Protein AF-A0A958YU64-F1 (afdb_monomer)

Structure (mmCIF, N/CA/C/O backbone):
data_AF-A0A958YU64-F1
#
_entry.id   AF-A0A958YU64-F1
#
loop_
_atom_site.group_PDB
_atom_site.id
_atom_site.type_symbol
_atom_site.label_atom_id
_atom_site.label_alt_id
_atom_site.label_comp_id
_atom_site.label_asym_id
_atom_site.label_entity_id
_atom_site.label_seq_id
_atom_site.pdbx_PDB_ins_code
_atom_site.Cartn_x
_atom_site.Cartn_y
_atom_site.Cartn_z
_atom_site.occupancy
_atom_site.B_iso_or_equiv
_atom_site.auth_seq_id
_atom_site.auth_comp_id
_atom_site.auth_asym_id
_atom_site.auth_atom_id
_atom_site.pdbx_PDB_model_num
ATOM 1 N N . MET A 1 1 ? 15.367 1.967 -14.141 1.00 78.69 1 MET A N 1
ATOM 2 C CA . MET A 1 1 ? 14.964 3.002 -13.150 1.00 78.69 1 MET A CA 1
ATOM 3 C C . MET A 1 1 ? 13.471 3.347 -13.157 1.00 78.69 1 MET A C 1
ATOM 5 O O . MET A 1 1 ? 12.940 3.569 -12.077 1.00 78.69 1 MET A O 1
ATOM 9 N N . GLU A 1 2 ? 12.777 3.391 -14.302 1.00 89.25 2 GLU A N 1
ATOM 10 C CA . GLU A 1 2 ? 11.347 3.774 -14.354 1.00 89.25 2 GL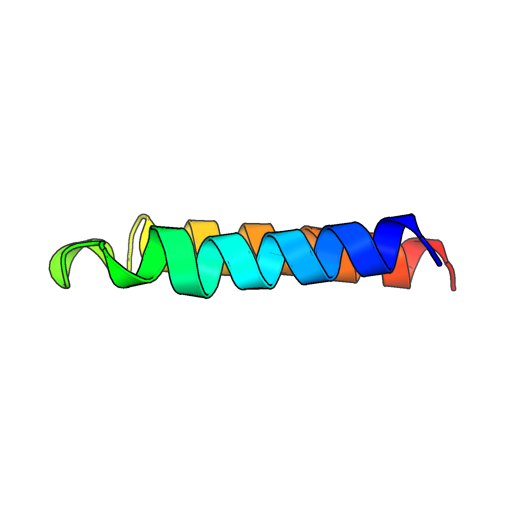U A CA 1
ATOM 11 C C . GLU A 1 2 ? 10.431 2.900 -13.475 1.00 89.25 2 GLU A C 1
ATOM 13 O O . GLU A 1 2 ? 9.616 3.431 -12.724 1.00 89.25 2 GLU A O 1
ATOM 18 N N . CYS A 1 3 ? 10.636 1.577 -13.446 1.00 90.88 3 CYS A N 1
ATOM 19 C CA . CYS A 1 3 ? 9.860 0.678 -12.578 1.00 90.88 3 CYS A CA 1
ATOM 20 C C . CYS A 1 3 ? 10.011 1.001 -11.081 1.00 90.88 3 CYS A C 1
ATOM 22 O O . CYS A 1 3 ? 9.041 0.947 -10.330 1.00 90.88 3 CYS A O 1
ATOM 24 N N . TRP A 1 4 ? 11.213 1.385 -10.640 1.00 92.69 4 TRP A N 1
ATOM 25 C CA . TRP A 1 4 ? 11.459 1.762 -9.244 1.00 92.69 4 TRP A CA 1
ATOM 26 C C . TRP A 1 4 ? 10.780 3.090 -8.878 1.00 92.69 4 TRP A C 1
ATOM 28 O O . TRP A 1 4 ? 10.240 3.237 -7.777 1.00 92.69 4 TRP A O 1
ATOM 38 N N . LYS A 1 5 ? 10.750 4.052 -9.814 1.00 94.62 5 LYS A N 1
ATOM 39 C CA . LYS A 1 5 ? 10.010 5.313 -9.643 1.00 94.62 5 LYS A CA 1
ATOM 40 C C . LYS A 1 5 ? 8.514 5.036 -9.482 1.00 94.62 5 LYS A C 1
ATOM 42 O O . LYS A 1 5 ? 7.933 5.475 -8.491 1.00 94.62 5 LYS A O 1
ATOM 47 N N . ALA A 1 6 ? 7.935 4.223 -10.367 1.00 96.19 6 ALA A N 1
ATOM 48 C CA . ALA A 1 6 ? 6.532 3.817 -10.289 1.00 96.19 6 ALA A CA 1
ATOM 49 C C . ALA A 1 6 ? 6.207 3.085 -8.971 1.00 96.19 6 ALA A C 1
ATOM 51 O O . ALA A 1 6 ? 5.214 3.392 -8.312 1.00 96.19 6 ALA A O 1
ATOM 52 N N . ALA A 1 7 ? 7.076 2.176 -8.515 1.00 96.00 7 ALA A N 1
ATOM 53 C CA . ALA A 1 7 ? 6.911 1.501 -7.224 1.00 96.00 7 ALA A CA 1
ATOM 54 C C . ALA A 1 7 ? 6.978 2.475 -6.032 1.00 96.00 7 ALA A C 1
ATOM 56 O O . ALA A 1 7 ? 6.224 2.357 -5.063 1.00 96.00 7 ALA A O 1
ATOM 57 N N . THR A 1 8 ? 7.841 3.489 -6.108 1.00 95.25 8 THR A N 1
ATOM 58 C CA . THR A 1 8 ? 7.939 4.535 -5.081 1.00 95.25 8 THR A CA 1
ATOM 59 C C . THR A 1 8 ? 6.681 5.404 -5.0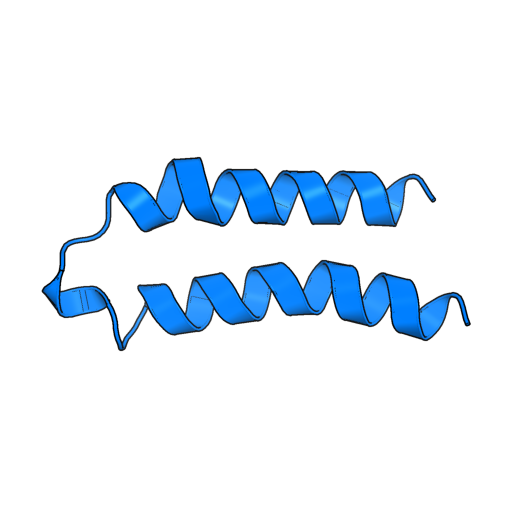32 1.00 95.25 8 THR A C 1
ATOM 61 O O . THR A 1 8 ? 6.227 5.777 -3.943 1.00 95.25 8 THR A O 1
ATOM 64 N N . GLU A 1 9 ? 6.097 5.721 -6.186 1.00 97.06 9 GLU A N 1
ATOM 65 C CA . GLU A 1 9 ? 4.817 6.426 -6.281 1.00 97.06 9 GLU A CA 1
ATOM 66 C C . GLU A 1 9 ? 3.670 5.585 -5.725 1.00 97.06 9 GLU A C 1
ATOM 68 O O . GLU A 1 9 ? 2.913 6.083 -4.888 1.00 97.06 9 GLU A O 1
ATOM 73 N N . LEU A 1 10 ? 3.612 4.295 -6.068 1.00 96.56 10 LEU A N 1
ATOM 74 C CA . LEU A 1 10 ? 2.655 3.344 -5.502 1.00 96.56 10 LEU A CA 1
ATOM 75 C C . LEU A 1 10 ? 2.729 3.327 -3.970 1.00 96.56 10 LEU A C 1
ATOM 77 O O . LEU A 1 10 ? 1.710 3.480 -3.296 1.00 96.56 10 LEU A O 1
ATOM 81 N N . ARG A 1 11 ? 3.933 3.229 -3.395 1.00 96.06 11 ARG A N 1
ATOM 82 C CA . ARG A 1 11 ? 4.140 3.279 -1.939 1.00 96.06 11 ARG A CA 1
ATOM 83 C C . ARG A 1 11 ? 3.579 4.562 -1.318 1.00 96.06 11 ARG A C 1
ATOM 85 O O . ARG A 1 11 ? 2.969 4.525 -0.246 1.00 96.06 11 ARG A O 1
ATOM 92 N N . ARG A 1 12 ? 3.796 5.714 -1.962 1.00 96.69 12 ARG A N 1
ATOM 93 C CA . ARG A 1 12 ? 3.283 7.014 -1.491 1.00 96.69 12 ARG A CA 1
ATOM 94 C C . ARG A 1 12 ? 1.762 7.072 -1.575 1.00 96.69 12 ARG A C 1
ATOM 96 O O . ARG A 1 12 ? 1.136 7.519 -0.614 1.00 96.69 12 ARG A O 1
ATOM 103 N N . TYR A 1 13 ? 1.187 6.594 -2.674 1.00 97.81 13 TYR A N 1
ATOM 104 C CA . TYR A 1 13 ? -0.256 6.517 -2.870 1.00 97.81 13 TYR A CA 1
ATOM 105 C C . TYR A 1 13 ? -0.917 5.619 -1.822 1.00 97.81 13 TYR A C 1
ATOM 107 O O . TYR A 1 13 ? -1.842 6.057 -1.145 1.00 97.81 13 TYR A O 1
ATOM 115 N N . VAL A 1 14 ? -0.387 4.415 -1.592 1.00 97.06 14 VAL A N 1
ATOM 116 C CA . VAL A 1 14 ? -0.896 3.505 -0.557 1.00 97.06 14 VAL A CA 1
ATOM 117 C C . VAL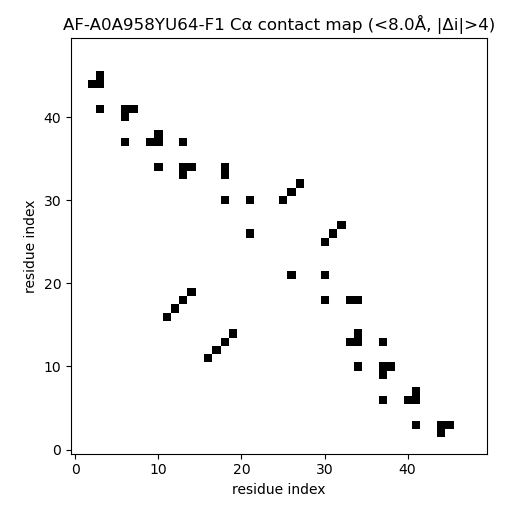 A 1 14 ? -0.834 4.171 0.817 1.00 97.06 14 VAL A C 1
ATOM 119 O O . VAL A 1 14 ? -1.837 4.231 1.526 1.00 97.06 14 VAL A O 1
ATOM 122 N N . SER A 1 15 ? 0.314 4.746 1.189 1.00 94.94 15 SER A N 1
ATOM 123 C CA . SER A 1 15 ? 0.478 5.329 2.523 1.00 94.94 15 SER A CA 1
ATOM 124 C C . SER A 1 15 ? -0.376 6.573 2.768 1.00 94.94 15 SER A C 1
ATOM 126 O O . SER A 1 15 ? -0.832 6.756 3.895 1.00 94.94 15 SER A O 1
ATOM 128 N N . LYS A 1 16 ? -0.536 7.458 1.777 1.00 95.62 16 LYS A N 1
ATOM 129 C CA . LYS A 1 16 ? -1.218 8.753 1.954 1.00 95.62 16 LYS A CA 1
ATOM 130 C C . LYS A 1 16 ? -2.664 8.758 1.466 1.00 95.62 16 LYS A C 1
ATOM 132 O O . LYS A 1 16 ? -3.467 9.507 2.008 1.00 95.62 16 LYS A O 1
ATOM 137 N N . GLY A 1 17 ? -2.984 7.971 0.444 1.00 96.69 17 GLY A N 1
ATOM 138 C CA . GLY A 1 17 ? -4.291 7.946 -0.214 1.00 96.69 17 GLY A CA 1
ATOM 139 C C . GLY A 1 17 ? -5.227 6.843 0.279 1.00 96.69 17 GLY A C 1
ATOM 140 O O . GLY A 1 17 ? -6.444 7.012 0.173 1.00 96.69 17 GLY A O 1
ATOM 141 N N . ILE A 1 18 ? -4.677 5.749 0.821 1.00 96.00 18 ILE A N 1
ATOM 142 C CA . ILE A 1 18 ? -5.448 4.598 1.316 1.00 96.00 18 ILE A CA 1
ATOM 143 C C . ILE A 1 18 ? -5.331 4.489 2.837 1.00 96.00 18 ILE A C 1
ATOM 145 O O . ILE A 1 18 ? -6.323 4.656 3.539 1.00 96.00 18 ILE A O 1
ATOM 149 N N . LEU A 1 19 ? -4.120 4.265 3.357 1.00 96.00 19 LEU A N 1
ATOM 150 C CA . LEU A 1 19 ? -3.915 3.932 4.773 1.00 96.00 19 LEU A CA 1
ATOM 151 C C . LEU A 1 19 ? -4.314 5.046 5.746 1.00 96.00 19 LEU A C 1
ATOM 153 O O . LEU A 1 19 ? -4.634 4.767 6.894 1.00 96.00 19 LEU A O 1
ATOM 157 N N . SER A 1 20 ? -4.305 6.300 5.299 1.00 94.00 20 SER A N 1
ATOM 158 C CA . SER A 1 20 ? -4.758 7.452 6.088 1.00 94.00 20 SER A CA 1
ATOM 159 C C . SER A 1 20 ? -6.264 7.452 6.368 1.00 94.00 20 SER A C 1
ATOM 161 O O . SER A 1 20 ? -6.706 8.163 7.264 1.00 94.00 20 SER A O 1
ATOM 163 N N . LYS A 1 21 ? -7.046 6.679 5.607 1.00 95.44 21 LYS A N 1
ATOM 164 C CA . LYS A 1 21 ? -8.510 6.600 5.709 1.00 95.44 21 LYS A CA 1
ATOM 165 C C . LYS A 1 21 ? -8.984 5.413 6.542 1.00 95.44 21 LYS A C 1
ATOM 167 O O . LYS A 1 21 ? -10.184 5.259 6.742 1.00 95.44 21 LYS A O 1
ATOM 172 N N . PHE A 1 22 ? -8.071 4.540 6.959 1.00 94.88 22 PHE A N 1
ATOM 173 C CA . PHE A 1 22 ? -8.436 3.346 7.707 1.00 94.88 22 PHE A CA 1
ATOM 174 C C . PHE A 1 22 ? -8.740 3.693 9.164 1.00 94.88 22 P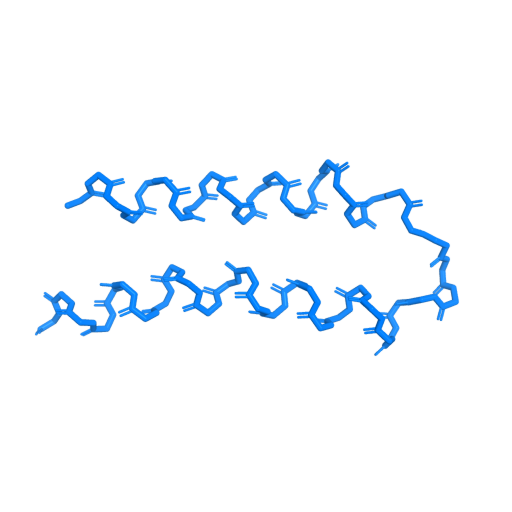HE A C 1
ATOM 176 O O . PHE A 1 22 ? -8.098 4.586 9.726 1.00 94.88 22 PHE A O 1
ATOM 183 N N . PRO A 1 23 ? -9.700 2.987 9.788 1.00 95.31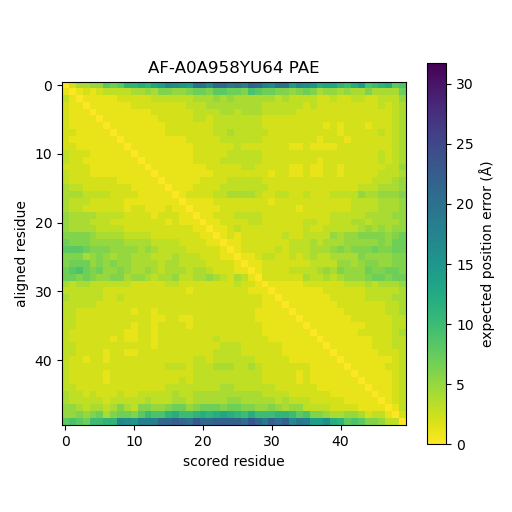 23 PRO A N 1
ATOM 184 C CA . PRO A 1 23 ? -9.966 3.161 11.203 1.00 95.31 23 PRO A CA 1
ATOM 185 C C . PRO A 1 23 ? -8.741 2.734 12.035 1.00 95.31 23 PRO A C 1
ATOM 187 O O . PRO A 1 23 ? -7.978 1.857 11.613 1.00 95.31 23 PRO A O 1
ATOM 190 N N . PRO A 1 24 ? -8.536 3.320 13.228 1.00 92.19 24 PRO A N 1
ATOM 191 C CA . PRO A 1 24 ? -7.405 2.989 14.095 1.00 92.19 24 PRO A CA 1
ATOM 192 C C . PRO A 1 24 ? -7.335 1.506 14.483 1.00 92.19 24 PRO A C 1
ATOM 194 O O . PRO A 1 24 ? -6.237 0.982 14.669 1.00 92.19 24 PRO A O 1
ATOM 197 N N . ASP A 1 25 ? -8.477 0.825 14.566 1.00 94.31 25 ASP A N 1
ATOM 198 C CA . ASP A 1 25 ? -8.578 -0.596 14.918 1.00 94.31 25 ASP A CA 1
ATOM 199 C C . ASP A 1 25 ? -7.890 -1.512 13.886 1.00 94.31 25 ASP A C 1
ATOM 201 O O . ASP A 1 25 ? -7.322 -2.545 14.233 1.00 94.31 25 ASP A O 1
ATOM 205 N N . GLU A 1 26 ? -7.812 -1.080 12.622 1.00 92.50 26 GLU A N 1
ATOM 206 C CA . GLU A 1 26 ? -7.133 -1.797 11.532 1.00 92.50 26 GLU A CA 1
ATOM 207 C C . GLU A 1 26 ? -5.613 -1.573 11.510 1.00 92.50 26 GLU A C 1
ATOM 209 O O . GLU A 1 26 ? -4.908 -2.055 10.613 1.00 92.50 26 GLU A O 1
ATOM 214 N N . LYS A 1 27 ? -5.065 -0.814 12.469 1.00 87.75 27 LYS A N 1
ATOM 215 C CA . LYS A 1 27 ? -3.648 -0.417 12.488 1.00 87.75 27 LYS A CA 1
ATOM 216 C C . LYS A 1 27 ? -2.701 -1.614 12.450 1.00 87.75 27 LYS A C 1
ATOM 218 O O . LYS A 1 27 ? -1.686 -1.555 11.756 1.00 87.75 27 LYS A O 1
ATOM 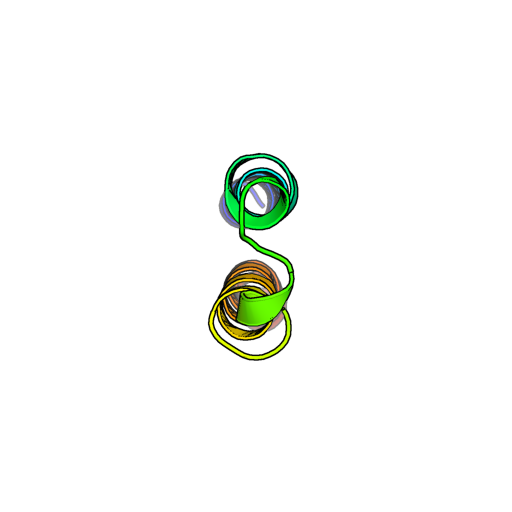223 N N . PHE A 1 28 ? -3.010 -2.675 13.193 1.00 89.94 28 PHE A N 1
ATOM 224 C CA . PHE A 1 28 ? -2.161 -3.869 13.285 1.00 89.94 28 PHE A CA 1
ATOM 225 C C . PHE A 1 28 ? -2.568 -4.984 12.319 1.00 89.94 28 PHE A C 1
ATOM 227 O O . PHE A 1 28 ? -1.746 -5.854 12.037 1.00 89.94 28 PHE A O 1
ATOM 234 N N . ALA A 1 29 ? -3.786 -4.923 11.783 1.00 92.94 29 ALA A N 1
ATOM 235 C CA . ALA A 1 29 ? -4.290 -5.838 10.773 1.00 92.94 29 ALA A CA 1
ATOM 236 C C . ALA A 1 29 ? -3.976 -5.297 9.369 1.00 92.94 29 ALA A C 1
ATOM 238 O O . ALA A 1 29 ? -2.812 -5.308 8.940 1.00 92.94 29 ALA A O 1
ATOM 239 N N . LEU A 1 30 ? -4.980 -4.789 8.651 1.00 93.31 30 LEU A N 1
ATOM 240 C CA . LEU A 1 30 ? -4.845 -4.473 7.234 1.00 93.31 30 LEU A CA 1
ATOM 241 C C . LEU A 1 30 ? -3.844 -3.338 6.977 1.00 93.31 30 LEU A C 1
ATOM 243 O O . LEU A 1 30 ? -3.076 -3.401 6.016 1.00 93.31 30 LEU A O 1
ATOM 247 N N . THR A 1 31 ? -3.773 -2.337 7.860 1.00 95.94 31 THR A N 1
ATOM 248 C CA . THR A 1 31 ? -2.876 -1.180 7.690 1.00 95.94 31 THR A CA 1
ATOM 249 C C . THR A 1 31 ? -1.407 -1.591 7.652 1.00 95.94 31 THR A C 1
ATOM 251 O O . THR A 1 31 ? -0.643 -1.133 6.796 1.00 95.94 31 THR A O 1
ATOM 254 N N . ASN A 1 32 ? -0.989 -2.447 8.588 1.00 94.25 32 ASN A N 1
ATOM 255 C CA . ASN A 1 32 ? 0.404 -2.867 8.696 1.00 94.25 32 ASN A CA 1
ATOM 256 C C . ASN A 1 32 ? 0.790 -3.794 7.539 1.00 94.25 32 ASN A C 1
ATOM 258 O O . ASN A 1 32 ? 1.859 -3.625 6.947 1.00 94.25 32 ASN A O 1
ATOM 262 N N . GLN A 1 33 ? -0.101 -4.721 7.171 1.00 95.62 33 GLN A N 1
ATOM 263 C CA . GLN A 1 33 ? 0.111 -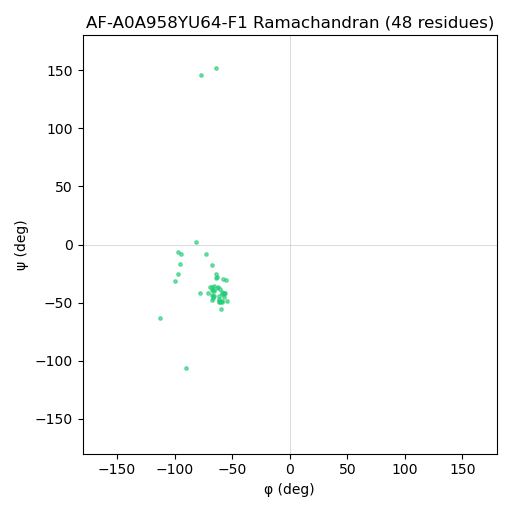5.598 6.023 1.00 95.62 33 GLN A CA 1
ATOM 264 C C . GLN A 1 33 ? 0.275 -4.785 4.737 1.00 95.62 33 GLN A C 1
ATOM 266 O O . GLN A 1 33 ? 1.336 -4.851 4.122 1.00 95.62 33 GLN A O 1
ATOM 271 N N . LEU A 1 34 ? -0.688 -3.923 4.388 1.00 96.62 34 LEU A N 1
ATOM 272 C CA . LEU A 1 34 ? -0.634 -3.130 3.153 1.00 96.62 34 LEU A CA 1
ATOM 273 C C . LEU A 1 34 ? 0.613 -2.234 3.090 1.00 96.62 34 LEU A C 1
ATOM 275 O O . LEU A 1 34 ? 1.252 -2.112 2.042 1.00 96.62 34 LEU A O 1
ATOM 279 N N . ARG A 1 35 ? 0.988 -1.615 4.221 1.00 96.19 35 ARG A N 1
ATOM 280 C CA . ARG A 1 35 ? 2.192 -0.778 4.308 1.00 96.19 35 ARG A CA 1
ATOM 281 C C . ARG A 1 35 ? 3.441 -1.579 3.958 1.00 96.19 35 ARG A C 1
ATOM 283 O O . ARG A 1 35 ? 4.255 -1.096 3.170 1.00 96.19 35 ARG A O 1
ATOM 290 N N . ARG A 1 36 ? 3.602 -2.768 4.543 1.00 96.50 36 ARG A N 1
ATOM 291 C CA . ARG A 1 36 ? 4.764 -3.636 4.310 1.00 96.50 36 ARG A CA 1
ATOM 292 C C . ARG A 1 36 ? 4.785 -4.163 2.878 1.00 96.50 36 ARG A C 1
ATOM 294 O O . ARG A 1 36 ? 5.815 -4.029 2.223 1.00 96.50 36 ARG A O 1
ATOM 301 N N . SER A 1 37 ? 3.652 -4.638 2.365 1.00 96.75 37 SER A N 1
ATOM 302 C CA . SER A 1 3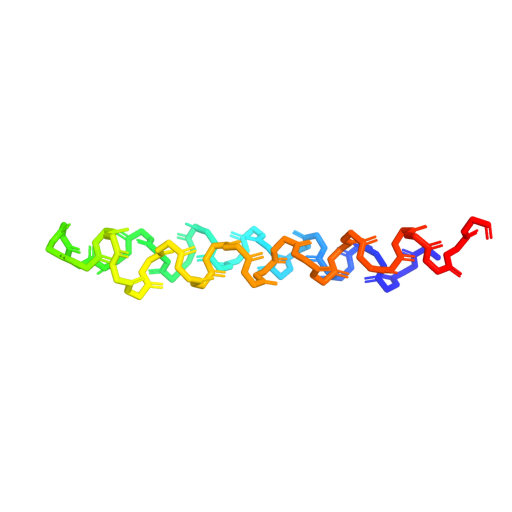7 ? 3.529 -5.117 0.984 1.00 96.75 37 SER A CA 1
ATOM 303 C C . SER A 1 3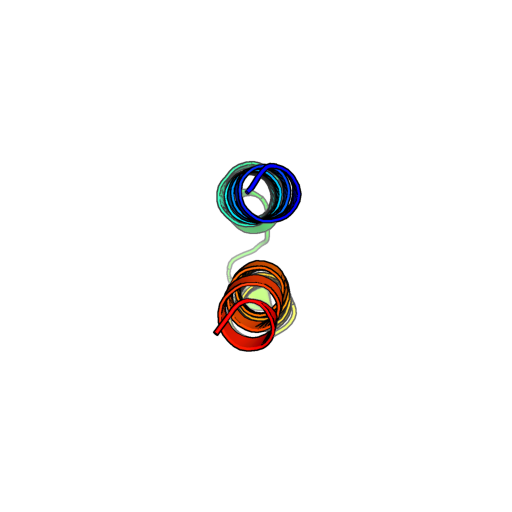7 ? 3.924 -4.037 -0.023 1.00 96.75 37 SER A C 1
ATOM 305 O O . SER A 1 37 ? 4.712 -4.294 -0.924 1.00 96.75 37 SER A O 1
ATOM 307 N N . SER A 1 38 ? 3.459 -2.795 0.172 1.00 97.00 38 SER A N 1
ATOM 308 C CA . SER A 1 38 ? 3.785 -1.682 -0.732 1.00 97.00 38 SER A CA 1
ATOM 309 C C . SER A 1 38 ? 5.275 -1.316 -0.763 1.00 97.00 38 SER A C 1
ATOM 311 O O . SER A 1 38 ? 5.759 -0.824 -1.777 1.00 97.00 38 SER A O 1
ATOM 313 N N . ARG A 1 39 ? 6.006 -1.542 0.338 1.00 95.94 39 ARG A N 1
ATOM 314 C CA . ARG A 1 39 ? 7.457 -1.308 0.422 1.00 95.94 39 ARG A CA 1
ATOM 315 C C . ARG A 1 39 ? 8.249 -2.427 -0.242 1.00 95.94 39 ARG A C 1
ATOM 317 O O . ARG A 1 39 ? 9.152 -2.137 -1.016 1.00 95.94 39 ARG A O 1
ATOM 324 N N . SER A 1 40 ? 7.830 -3.673 -0.026 1.00 97.31 40 SER A N 1
ATOM 325 C CA . SER A 1 40 ? 8.485 -4.844 -0.616 1.00 97.31 40 SER A CA 1
ATOM 326 C C . SER A 1 40 ? 8.576 -4.765 -2.143 1.00 97.31 40 SER A C 1
ATOM 328 O O . SER A 1 40 ? 9.557 -5.229 -2.707 1.00 97.31 40 SER A O 1
ATOM 330 N N . VAL A 1 41 ? 7.623 -4.115 -2.823 1.00 95.94 41 VAL A N 1
ATOM 331 C CA . VAL A 1 41 ? 7.693 -3.917 -4.282 1.00 95.94 41 VAL A CA 1
ATOM 332 C C . VAL A 1 41 ? 8.928 -3.109 -4.693 1.00 95.94 41 VAL A C 1
ATOM 334 O O . VAL A 1 41 ? 9.650 -3.526 -5.594 1.00 95.94 41 VAL A O 1
ATOM 337 N N . SER A 1 42 ? 9.186 -1.959 -4.058 1.00 94.81 42 SER A N 1
ATOM 338 C CA . SER A 1 42 ? 10.372 -1.155 -4.387 1.00 94.81 42 SER A CA 1
ATOM 339 C C . SER A 1 42 ? 11.662 -1.862 -3.991 1.00 94.81 42 SER A C 1
ATOM 341 O O . SER A 1 42 ? 12.640 -1.769 -4.727 1.00 94.81 42 SER A O 1
ATOM 343 N N . ASP A 1 43 ? 11.639 -2.574 -2.863 1.00 94.62 43 ASP A N 1
ATOM 344 C CA . ASP A 1 43 ? 12.807 -3.266 -2.319 1.00 94.62 43 ASP A CA 1
ATOM 345 C C . ASP A 1 43 ? 13.217 -4.426 -3.242 1.00 94.62 43 ASP A C 1
ATOM 347 O O . ASP A 1 43 ? 14.358 -4.464 -3.687 1.00 94.62 43 ASP A O 1
ATOM 351 N N . ASN A 1 44 ? 12.269 -5.264 -3.679 1.00 95.12 44 ASN A N 1
ATOM 352 C CA . ASN A 1 44 ? 12.531 -6.358 -4.625 1.00 95.12 44 ASN A CA 1
ATOM 353 C C . ASN A 1 44 ? 13.034 -5.852 -5.990 1.00 95.12 44 ASN A C 1
ATOM 355 O O . ASN A 1 44 ? 13.879 -6.487 -6.616 1.00 95.12 44 ASN A O 1
ATOM 359 N N . ILE A 1 45 ? 12.522 -4.711 -6.473 1.00 93.19 45 ILE A N 1
ATOM 360 C CA . ILE A 1 45 ? 13.014 -4.096 -7.719 1.00 93.19 45 ILE A CA 1
ATOM 361 C C . ILE A 1 45 ? 14.458 -3.620 -7.547 1.00 93.19 45 ILE A C 1
ATOM 363 O O . ILE A 1 45 ? 15.247 -3.762 -8.476 1.00 93.19 45 ILE A O 1
ATOM 367 N N . SER A 1 46 ? 14.796 -3.039 -6.393 1.00 91.12 46 SER A N 1
ATOM 368 C CA . SER A 1 46 ? 16.162 -2.619 -6.074 1.00 91.12 46 SER A CA 1
ATOM 369 C C . SER A 1 46 ? 17.109 -3.809 -5.923 1.00 91.12 46 SER A C 1
ATOM 371 O O . SER A 1 46 ? 18.204 -3.762 -6.471 1.00 91.12 46 SER A O 1
ATOM 373 N N . GLU A 1 47 ? 16.686 -4.867 -5.231 1.00 92.38 47 GLU A N 1
ATOM 374 C CA . GLU A 1 47 ? 17.463 -6.099 -5.046 1.00 92.38 47 GLU A CA 1
ATOM 375 C C . GLU A 1 47 ? 17.756 -6.791 -6.380 1.00 92.38 47 GLU A C 1
ATOM 377 O O . GLU A 1 47 ? 18.894 -7.163 -6.635 1.00 92.38 47 GLU A O 1
ATOM 382 N N . GLY A 1 48 ? 16.763 -6.900 -7.269 1.00 87.88 48 GLY A N 1
ATOM 383 C CA . GLY A 1 48 ? 16.942 -7.502 -8.594 1.00 87.88 48 GLY A CA 1
ATOM 384 C C . GLY A 1 48 ? 17.740 -6.651 -9.591 1.00 87.88 48 GLY A C 1
ATOM 385 O O . GLY A 1 48 ? 18.028 -7.124 -10.687 1.00 87.88 48 GLY A O 1
ATOM 386 N N . TYR A 1 49 ? 18.058 -5.399 -9.249 1.00 83.19 49 TYR A N 1
ATOM 387 C CA . TYR A 1 49 ? 18.903 -4.513 -10.060 1.00 83.19 49 TYR A CA 1
ATOM 388 C C . TYR A 1 49 ? 20.385 -4.543 -9.638 1.00 83.19 49 TYR A C 1
ATOM 390 O O . TYR A 1 49 ? 21.194 -3.897 -10.308 1.00 83.19 49 TYR A O 1
ATOM 398 N N . GLY A 1 50 ? 20.709 -5.203 -8.516 1.00 64.38 50 GLY A N 1
ATOM 399 C CA . GLY A 1 50 ? 22.061 -5.334 -7.959 1.00 64.38 50 GLY A CA 1
ATOM 400 C C . GLY A 1 50 ? 22.930 -6.367 -8.661 1.00 64.38 50 GLY A C 1
ATOM 401 O O . GLY A 1 50 ? 22.375 -7.325 -9.241 1.00 64.38 50 GLY A O 1
#

Radius of gyration: 12.1 Å; Cα contacts (8 Å, |Δi|>4): 28; chains: 1; bounding box: 32×16×29 Å

Nearest PDB structures (foldseek):
  4l8j-assembly1_A-2  TM=4.321E-01  e=9.317E+00  Bacteroides eggerthii DSM 20697

Solvent-accessible surface area (backbone atoms only — not comparable to full-atom values): 2839 Å² total; per-residue (Å²): 111,68,68,48,52,53,30,50,50,50,33,49,43,45,56,65,73,47,53,67,74,55,62,77,86,38,48,80,51,62,45,44,51,54,55,52,55,37,47,48,54,34,49,53,52,54,59,74,71,106

Foldseek 3Di:
DVQLVVLVVQLVCCVPVPLVPDDPVCVPPPSVVSNVVSVVSNVVVVVVVD

Mean predicted aligned error: 3.02 Å

Sequence (50 aa):
MECWKAATELRRYVSKGILSKFPPDEKFALTNQLRRSSRSVSDNISEGYG

Secondary structure (DSSP, 8-state):
-HHHHHHHHHHHHIIIIIGGGS-GGGGTTHHHHHHHHHHHHHHHHHHTT-

pLDDT: mean 93.43, std 5.49, range [64.38, 97.81]